Protein AF-A0A0M3JHF4-F1 (afdb_monomer)

InterPro domains:
  IPR003010 Carbon-nitrogen hydrolase [PF00795] (1-58)
  IPR003010 Carbon-nitrogen hydrolase [PS50263] (1-66)
  IPR003694 NAD(+) synthetase [PTHR23090] (1-61)
  IPR036526 C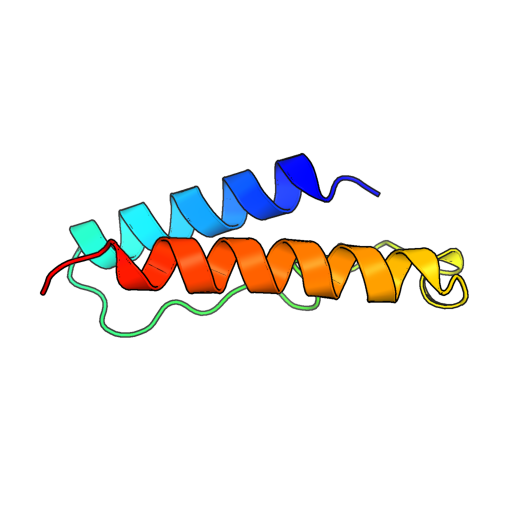arbon-nitrogen hydrolase superfamily [G3DSA:3.60.110.10] (1-66)
  IPR036526 Carbon-ni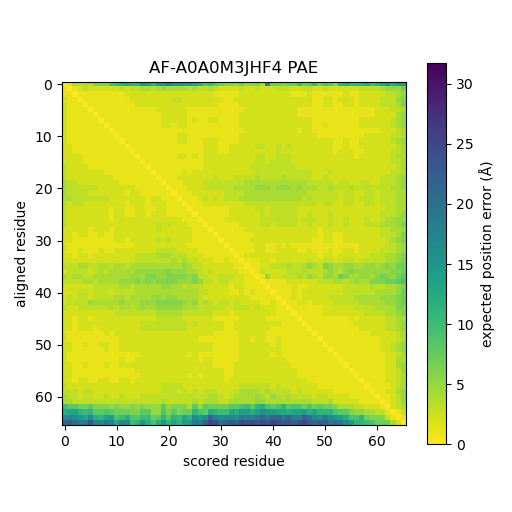trogen hydrolase superfamily [SSF56317] (1-63)

Organism: Anisakis simplex (NCBI:txid6269)

Mean predicted aligned error: 2.81 Å

Foldseek 3Di:
DPQVVLLVVVLVQVVVCVVVVHPDDDDDPPSRLDPPCPPCVVPVVSVVSSVVSVVVVVVSVVPDDD

Solvent-accessible surface area (backbone atoms only — not comparable to full-atom values): 4021 Å² total; per-residue (Å²): 126,57,47,73,59,28,45,53,53,52,53,51,52,51,52,51,38,49,76,73,66,48,91,76,84,86,79,65,74,53,48,54,61,38,71,86,47,65,78,48,72,77,38,69,63,49,56,52,55,35,53,53,51,50,49,53,52,55,62,51,54,74,71,62,79,132

Nearest PDB structures (foldseek):
  6ofb-assembly1_A  TM=1.009E+00  e=9.837E-04  Homo sapiens

Radius of gyration: 12.88 Å; Cα contacts (8 Å, |Δi|>4): 41; chains: 1; bounding box: 35×17×31 Å

Structure (mmCIF, N/CA/C/O backbone):
data_AF-A0A0M3JHF4-F1
#
_entry.id   AF-A0A0M3JHF4-F1
#
loop_
_atom_site.group_PDB
_atom_site.id
_atom_site.type_symbol
_atom_site.label_atom_id
_atom_site.label_alt_id
_atom_site.label_comp_id
_atom_site.label_asym_id
_atom_site.label_entity_id
_atom_site.label_seq_id
_atom_site.pdbx_PDB_ins_code
_atom_site.Cartn_x
_atom_site.Cartn_y
_atom_site.Cartn_z
_atom_site.occupancy
_atom_site.B_iso_or_equiv
_atom_site.auth_seq_id
_atom_site.auth_comp_id
_atom_site.auth_asym_id
_atom_site.auth_atom_id
_atom_site.pdbx_PDB_model_num
ATOM 1 N N . MET A 1 1 ? 5.717 3.720 -10.760 1.00 82.88 1 MET A N 1
ATOM 2 C CA . MET A 1 1 ? 4.681 3.118 -9.885 1.00 82.88 1 MET A CA 1
ATOM 3 C C . MET A 1 1 ? 3.831 4.225 -9.256 1.00 82.88 1 MET A C 1
ATOM 5 O O . MET A 1 1 ? 4.373 5.287 -8.984 1.00 82.88 1 MET A O 1
ATOM 9 N N . ASP A 1 2 ? 2.520 4.026 -9.061 1.00 95.38 2 ASP A N 1
ATOM 10 C CA . ASP A 1 2 ? 1.579 5.049 -8.538 1.00 95.38 2 ASP A CA 1
ATOM 11 C C . ASP A 1 2 ? 1.339 4.897 -7.020 1.00 95.38 2 ASP A C 1
ATOM 13 O O . ASP A 1 2 ? 0.221 4.630 -6.573 1.00 95.38 2 ASP A O 1
ATOM 17 N N . PHE A 1 3 ? 2.387 5.057 -6.205 1.00 97.56 3 PHE A N 1
ATOM 18 C CA . PHE A 1 3 ? 2.292 4.905 -4.744 1.00 97.56 3 PHE A CA 1
ATOM 19 C C . PHE A 1 3 ? 1.301 5.887 -4.106 1.00 97.56 3 PHE A C 1
ATOM 21 O O . PHE A 1 3 ? 0.461 5.491 -3.297 1.00 97.56 3 PHE A O 1
ATOM 28 N N . SER A 1 4 ? 1.329 7.162 -4.504 1.00 97.75 4 SER A N 1
ATOM 29 C CA . SER A 1 4 ? 0.420 8.177 -3.956 1.00 97.75 4 SER A CA 1
ATOM 30 C C . SER A 1 4 ? -1.044 7.913 -4.322 1.00 97.75 4 SER A C 1
ATOM 32 O O . SER A 1 4 ? -1.947 8.167 -3.519 1.00 97.75 4 SER A O 1
ATOM 34 N N . GLY A 1 5 ? -1.316 7.414 -5.531 1.00 98.19 5 GLY A N 1
ATOM 35 C CA . GLY A 1 5 ? -2.658 7.007 -5.927 1.00 98.19 5 GLY A CA 1
ATOM 36 C C . GLY A 1 5 ? -3.115 5.729 -5.235 1.00 98.19 5 GLY A C 1
ATOM 37 O O . GLY A 1 5 ? -4.265 5.680 -4.790 1.00 98.19 5 GLY A O 1
ATOM 38 N N . ASN A 1 6 ? -2.233 4.736 -5.083 1.00 98.38 6 ASN A N 1
ATOM 39 C CA . ASN A 1 6 ? -2.512 3.508 -4.335 1.00 98.38 6 ASN A CA 1
ATOM 40 C C . ASN A 1 6 ? -2.865 3.827 -2.876 1.00 98.38 6 ASN A C 1
ATOM 42 O O . ASN A 1 6 ? -3.942 3.442 -2.419 1.00 98.38 6 ASN A O 1
ATOM 46 N N . LEU A 1 7 ? -2.054 4.642 -2.192 1.00 98.38 7 LEU A N 1
ATOM 47 C CA . LEU A 1 7 ? -2.318 5.111 -0.827 1.00 98.38 7 LEU A CA 1
ATOM 48 C C . LEU A 1 7 ? -3.701 5.7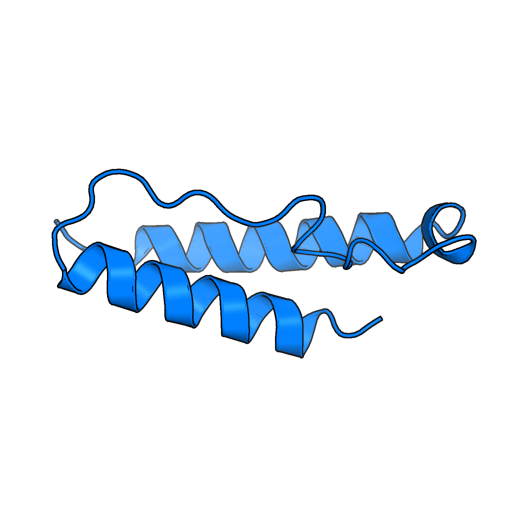68 -0.703 1.00 98.38 7 LEU A C 1
ATOM 50 O O . LEU A 1 7 ? -4.504 5.386 0.150 1.00 98.38 7 LEU A O 1
ATOM 54 N N . ARG A 1 8 ? -4.027 6.709 -1.600 1.00 98.38 8 ARG A N 1
ATOM 55 C CA . ARG A 1 8 ? -5.329 7.397 -1.603 1.00 98.38 8 ARG A CA 1
ATOM 56 C C . ARG A 1 8 ? -6.501 6.432 -1.804 1.00 98.38 8 ARG A C 1
ATOM 58 O O . ARG A 1 8 ? -7.542 6.597 -1.166 1.00 98.38 8 ARG A O 1
ATOM 65 N N . ARG A 1 9 ? -6.364 5.431 -2.681 1.00 98.44 9 ARG A N 1
ATOM 66 C CA . ARG A 1 9 ? -7.393 4.397 -2.900 1.00 98.44 9 ARG A CA 1
ATOM 67 C C . ARG A 1 9 ? -7.577 3.520 -1.659 1.00 98.44 9 ARG A C 1
ATOM 69 O O . ARG A 1 9 ? -8.719 3.301 -1.247 1.00 98.44 9 ARG A O 1
ATOM 76 N N . ILE A 1 10 ? -6.480 3.093 -1.032 1.00 98.19 10 ILE A N 1
ATOM 77 C CA . ILE A 1 10 ? -6.497 2.298 0.203 1.00 98.19 10 ILE A CA 1
ATOM 78 C C . ILE A 1 10 ? -7.186 3.080 1.325 1.00 98.19 10 ILE A C 1
ATOM 80 O O . ILE A 1 10 ? -8.192 2.605 1.856 1.00 98.19 10 ILE A O 1
ATOM 84 N N . GLN A 1 11 ? -6.740 4.308 1.617 1.00 97.12 11 GLN A N 1
ATOM 85 C CA . GLN A 1 11 ? -7.331 5.171 2.648 1.00 97.12 11 GLN A CA 1
ATOM 86 C C . GLN A 1 11 ? -8.827 5.411 2.41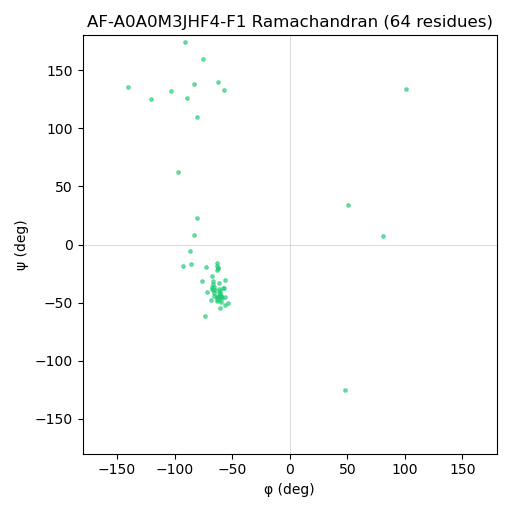6 1.00 97.12 11 GLN A C 1
ATOM 88 O O . GLN A 1 11 ? -9.621 5.272 3.346 1.00 97.12 11 GLN A O 1
ATOM 93 N N . LYS A 1 12 ? -9.237 5.703 1.174 1.00 97.25 12 LYS A N 1
ATOM 94 C CA . LYS A 1 12 ? -10.656 5.879 0.834 1.00 97.25 12 LYS A CA 1
ATOM 95 C C . LYS A 1 12 ? -11.464 4.614 1.123 1.00 97.25 12 LYS A C 1
ATOM 97 O O . LYS A 1 12 ? -12.541 4.697 1.705 1.00 97.25 12 LYS A O 1
ATOM 102 N N . SER A 1 13 ? -10.960 3.443 0.733 1.00 97.75 13 SER A N 1
ATOM 103 C CA . SER A 1 13 ? -11.666 2.180 0.977 1.00 97.75 13 SER A CA 1
ATOM 104 C C . SER A 1 13 ? -11.747 1.822 2.467 1.00 97.75 13 SER A C 1
ATOM 106 O O . SER A 1 13 ? -12.787 1.346 2.912 1.00 97.75 13 SER A O 1
ATOM 108 N N . LEU A 1 14 ? -10.703 2.118 3.252 1.00 96.19 14 LEU A N 1
ATOM 109 C CA . LEU A 1 14 ? -10.700 1.961 4.710 1.00 96.19 14 LEU A CA 1
ATOM 110 C C . LEU A 1 14 ? -11.735 2.873 5.376 1.00 96.19 14 LEU A C 1
ATOM 112 O O . LEU A 1 14 ? -12.497 2.414 6.220 1.00 96.19 14 LEU A O 1
ATOM 116 N N . GLN A 1 15 ? -11.799 4.145 4.968 1.00 94.88 15 GLN A N 1
ATOM 117 C CA . GLN A 1 15 ? -12.785 5.104 5.475 1.00 94.88 15 GLN A CA 1
ATOM 118 C C . GLN A 1 15 ? -14.221 4.656 5.187 1.00 94.88 15 GLN A C 1
ATOM 120 O O . GLN A 1 15 ? -15.067 4.723 6.074 1.00 94.88 15 GLN A O 1
ATOM 125 N N . LEU A 1 16 ? -14.492 4.177 3.967 1.00 96.25 16 LEU A N 1
ATOM 126 C CA . LEU A 1 16 ? -15.807 3.646 3.599 1.00 96.25 16 LEU A CA 1
ATOM 127 C C . LEU A 1 16 ? -16.159 2.409 4.433 1.00 96.25 16 LEU A C 1
ATOM 129 O O . LEU A 1 16 ? -17.226 2.376 5.034 1.00 96.25 16 LEU A O 1
ATOM 133 N N . ALA A 1 17 ? -15.244 1.440 4.542 1.00 96.19 17 ALA A N 1
ATOM 134 C CA . ALA A 1 17 ? -15.466 0.231 5.332 1.00 96.19 17 ALA A CA 1
ATOM 135 C C . ALA A 1 17 ? -15.730 0.550 6.813 1.00 96.19 17 ALA A C 1
ATOM 137 O O . ALA A 1 17 ? -16.663 0.010 7.403 1.00 96.19 17 ALA A O 1
ATOM 138 N N . HIS A 1 18 ? -14.952 1.462 7.402 1.00 93.62 18 HIS A N 1
ATOM 139 C CA . HIS A 1 18 ? -15.145 1.896 8.784 1.00 93.62 18 HIS A CA 1
ATOM 140 C C . HIS A 1 18 ? -16.494 2.599 8.985 1.00 93.62 18 HIS A C 1
ATOM 142 O O . HIS A 1 18 ? -17.226 2.254 9.912 1.00 93.62 18 HIS A O 1
ATOM 148 N N . ARG A 1 19 ? -16.857 3.538 8.096 1.00 94.75 19 ARG A N 1
ATOM 149 C CA . ARG A 1 19 ? -18.161 4.225 8.120 1.00 94.75 19 ARG A CA 1
ATOM 150 C C . ARG A 1 19 ? -19.324 3.234 8.052 1.00 94.75 19 ARG A C 1
ATOM 152 O O . ARG A 1 19 ? -20.329 3.427 8.726 1.00 94.75 19 ARG A O 1
ATOM 159 N N . ASP A 1 20 ? -19.167 2.173 7.269 1.00 96.50 20 ASP A N 1
ATOM 160 C CA . ASP A 1 20 ? -20.180 1.136 7.087 1.00 96.50 20 ASP A CA 1
ATOM 161 C C . ASP A 1 20 ? -20.145 0.079 8.223 1.00 96.50 20 ASP A C 1
ATOM 163 O O . ASP A 1 20 ? -20.842 -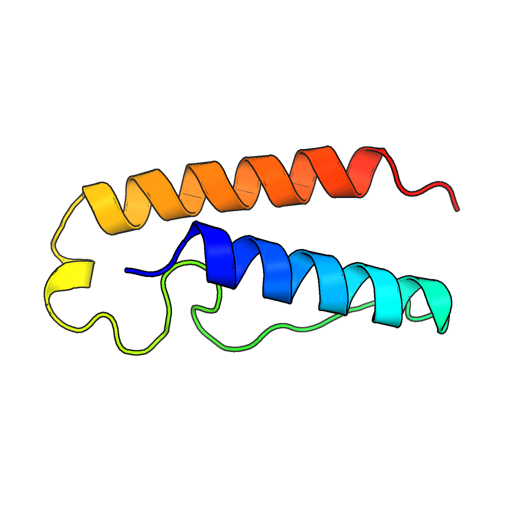0.932 8.173 1.00 96.50 20 ASP A O 1
ATOM 167 N N . GLY A 1 21 ? -19.350 0.308 9.279 1.00 95.88 21 GLY A N 1
ATOM 168 C CA . GLY A 1 21 ? -19.292 -0.519 10.486 1.00 95.88 21 GLY A CA 1
ATOM 169 C C . GLY A 1 21 ? -18.438 -1.784 10.367 1.00 95.88 21 GLY A C 1
ATOM 170 O O . GLY A 1 21 ? -18.428 -2.600 11.297 1.00 95.88 21 GLY A O 1
ATOM 171 N N . ALA A 1 22 ? -17.700 -1.964 9.267 1.00 96.50 22 ALA A N 1
ATOM 172 C CA . ALA A 1 22 ? -16.854 -3.132 9.061 1.00 96.50 22 ALA A CA 1
ATOM 173 C C . ALA A 1 22 ? -15.753 -3.220 10.130 1.00 96.50 22 ALA A C 1
ATOM 175 O O . ALA A 1 22 ? -15.134 -2.227 10.513 1.00 96.50 22 ALA A O 1
ATOM 176 N N . ARG A 1 23 ? -15.488 -4.440 10.605 1.00 94.25 23 ARG A N 1
ATOM 177 C CA . ARG A 1 23 ? -14.389 -4.731 11.544 1.00 94.25 23 ARG A CA 1
ATOM 178 C C . ARG A 1 23 ? -13.098 -5.147 10.845 1.00 94.25 23 ARG A C 1
ATOM 180 O O . ARG A 1 23 ? -12.036 -5.092 11.451 1.00 94.25 23 ARG A O 1
ATOM 187 N N . VAL A 1 24 ? -13.196 -5.557 9.583 1.00 95.56 24 VAL A N 1
ATOM 188 C CA . VAL A 1 24 ? -12.075 -5.996 8.751 1.00 95.56 24 VAL A CA 1
ATOM 189 C C . VAL A 1 24 ? -12.284 -5.457 7.341 1.00 95.56 24 VAL A C 1
ATOM 191 O O . VAL A 1 24 ? -13.381 -5.553 6.794 1.00 95.56 24 VAL A O 1
ATOM 194 N N . ARG A 1 25 ? -11.218 -4.917 6.748 1.00 96.69 25 ARG A N 1
ATOM 195 C CA . ARG A 1 25 ? -11.139 -4.568 5.327 1.00 96.69 25 ARG A CA 1
ATOM 196 C C . ARG A 1 25 ? -9.990 -5.363 4.727 1.00 96.69 25 ARG A C 1
ATOM 198 O O . ARG A 1 25 ? -8.865 -5.263 5.206 1.00 96.69 25 ARG A O 1
ATOM 205 N N . VAL A 1 26 ? -10.275 -6.118 3.674 1.00 97.75 26 VAL A N 1
ATOM 206 C CA . VAL A 1 26 ? -9.269 -6.874 2.920 1.00 97.75 26 VAL A CA 1
ATOM 207 C C . VAL A 1 26 ? -8.971 -6.123 1.625 1.00 97.75 26 VAL A C 1
ATOM 209 O O . VAL A 1 26 ? -9.892 -5.647 0.960 1.00 97.75 26 VAL A O 1
ATOM 212 N N . GLY A 1 27 ? -7.686 -5.948 1.326 1.00 96.94 27 GLY A N 1
ATOM 213 C CA . GLY A 1 27 ? -7.198 -5.296 0.113 1.00 96.94 27 GLY A CA 1
ATOM 214 C C . GLY A 1 27 ? -6.957 -6.271 -1.035 1.00 96.94 27 GLY A C 1
ATOM 215 O O . GLY A 1 27 ? -7.055 -7.485 -0.860 1.00 96.94 27 GLY A O 1
ATOM 216 N N . ALA A 1 28 ? -6.624 -5.734 -2.207 1.00 97.62 28 ALA A N 1
ATOM 217 C CA . ALA A 1 28 ? -6.146 -6.557 -3.315 1.00 97.62 28 ALA A CA 1
ATOM 218 C C . ALA A 1 28 ? -4.695 -7.008 -3.070 1.00 97.62 28 ALA A C 1
ATOM 220 O O . ALA A 1 28 ? -3.958 -6.394 -2.295 1.00 97.62 28 ALA A O 1
ATOM 221 N N . GLU A 1 29 ? -4.276 -8.071 -3.753 1.00 98.00 29 GLU A N 1
ATOM 222 C CA . GLU A 1 29 ? -2.885 -8.517 -3.729 1.00 98.00 29 GLU A CA 1
ATOM 223 C C . GLU A 1 29 ? -1.945 -7.394 -4.192 1.00 98.00 29 GLU A C 1
ATOM 225 O O . GLU A 1 29 ? -2.201 -6.734 -5.202 1.00 98.00 29 GLU A O 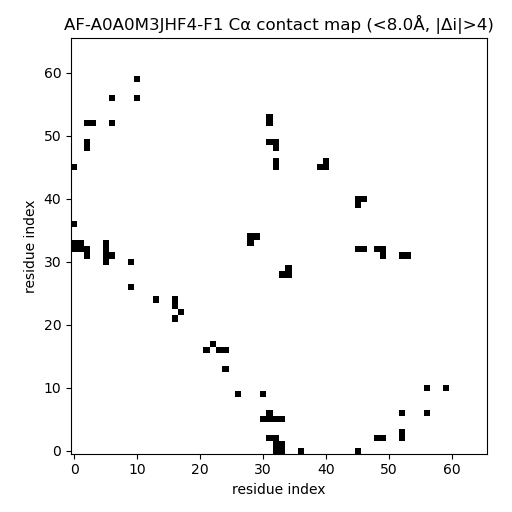1
ATOM 230 N N . LEU A 1 30 ? -0.861 -7.17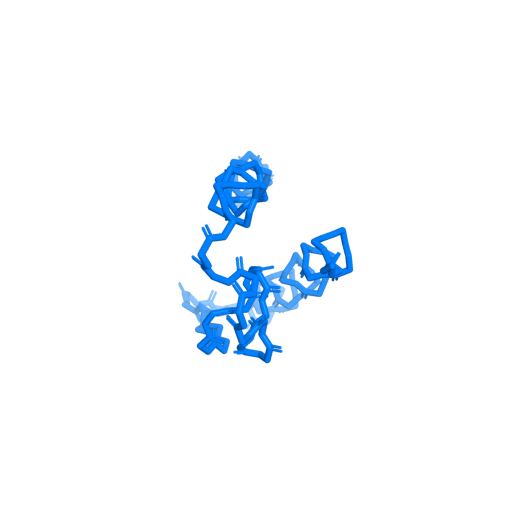8 -3.436 1.00 97.31 30 LEU A N 1
ATOM 231 C CA . LEU A 1 30 ? 0.162 -6.168 -3.725 1.00 97.31 30 LEU A CA 1
ATOM 232 C C . LEU A 1 30 ? -0.417 -4.766 -3.989 1.00 97.31 30 LEU A C 1
ATOM 234 O O . LEU A 1 30 ? 0.128 -4.009 -4.783 1.00 97.31 30 LEU A O 1
ATOM 238 N N . GLU A 1 31 ? -1.511 -4.381 -3.326 1.00 98.19 31 GLU A N 1
ATOM 239 C CA . GLU A 1 31 ? -2.200 -3.109 -3.600 1.00 98.19 31 GLU A CA 1
ATOM 240 C C . GLU A 1 31 ? -1.375 -1.841 -3.312 1.00 98.19 31 GLU A C 1
ATOM 242 O O . GLU A 1 31 ? -1.716 -0.774 -3.820 1.00 98.19 31 GLU A O 1
ATOM 247 N N . ILE A 1 32 ? -0.306 -1.939 -2.510 1.00 98.25 32 ILE A N 1
ATOM 248 C CA . ILE A 1 32 ? 0.594 -0.818 -2.202 1.00 98.25 32 ILE A CA 1
ATOM 249 C C . ILE A 1 32 ? 1.498 -0.481 -3.402 1.00 98.25 32 ILE A C 1
ATOM 251 O O . ILE A 1 32 ? 1.387 0.638 -3.910 1.00 98.25 32 ILE A O 1
ATOM 255 N N . PRO A 1 33 ? 2.361 -1.394 -3.896 1.00 97.31 33 PRO A N 1
ATOM 256 C CA . PRO A 1 33 ? 3.158 -1.132 -5.098 1.00 97.31 33 PRO A CA 1
ATOM 257 C C . PRO A 1 33 ? 2.329 -1.248 -6.387 1.00 97.31 33 PRO A C 1
ATOM 259 O O . PRO A 1 33 ? 2.538 -0.495 -7.337 1.00 97.31 33 PRO A O 1
ATOM 262 N N . GLY A 1 34 ? 1.324 -2.124 -6.389 1.00 96.69 34 GLY A N 1
ATOM 263 C CA . GLY A 1 34 ? 0.569 -2.569 -7.554 1.00 96.69 34 GLY A CA 1
ATOM 264 C C . GLY A 1 34 ? 1.045 -3.944 -8.032 1.00 96.69 34 GLY A C 1
ATOM 265 O O . GLY A 1 34 ? 2.237 -4.182 -8.187 1.00 96.69 34 GLY A O 1
ATOM 266 N N . TYR A 1 35 ? 0.107 -4.851 -8.317 1.00 95.50 35 TYR A N 1
ATOM 267 C CA . TYR A 1 35 ? 0.422 -6.203 -8.804 1.00 95.50 35 TYR A CA 1
ATOM 268 C C . TYR A 1 35 ? 1.245 -6.198 -10.107 1.00 95.50 35 TYR A C 1
ATOM 270 O O . TYR A 1 35 ? 2.151 -7.001 -10.297 1.00 95.50 35 TYR A O 1
ATOM 278 N N . GLY A 1 36 ? 0.954 -5.255 -11.006 1.00 94.00 36 GLY A N 1
ATOM 279 C CA . GLY A 1 36 ? 1.568 -5.157 -12.331 1.00 94.00 36 GLY A CA 1
ATOM 280 C C . GLY A 1 36 ? 2.954 -4.508 -12.376 1.00 94.00 36 GLY A C 1
ATOM 281 O O . GLY A 1 36 ? 3.305 -3.979 -13.426 1.00 94.00 36 GLY A O 1
ATOM 282 N N . CYS A 1 37 ? 3.722 -4.491 -11.281 1.00 91.56 37 CYS A N 1
ATOM 283 C CA . CYS A 1 37 ? 5.046 -3.856 -11.267 1.00 91.56 37 CYS A CA 1
ATOM 284 C C . CYS A 1 37 ? 6.125 -4.631 -12.042 1.00 91.56 37 CYS A C 1
ATOM 286 O O . CYS A 1 37 ? 7.105 -4.014 -12.444 1.00 91.56 37 CYS A O 1
ATOM 288 N N . GLN A 1 38 ? 5.939 -5.930 -12.313 1.00 93.88 38 GLN A N 1
ATOM 289 C CA . GLN A 1 38 ? 6.871 -6.747 -13.113 1.00 93.88 38 GLN A CA 1
ATOM 290 C C . GLN A 1 38 ? 8.334 -6.564 -12.657 1.00 93.88 38 GLN A C 1
ATOM 292 O O . GLN A 1 38 ? 8.620 -6.720 -11.471 1.00 93.88 38 GLN A O 1
ATOM 297 N N . ASP A 1 39 ? 9.245 -6.199 -13.561 1.00 95.50 39 ASP A N 1
ATOM 298 C CA . ASP A 1 39 ? 10.678 -6.073 -13.279 1.00 95.50 39 ASP A CA 1
ATOM 299 C C . ASP A 1 39 ? 10.998 -5.006 -12.221 1.00 95.50 39 ASP A C 1
ATOM 301 O O . ASP A 1 39 ? 12.032 -5.099 -11.560 1.00 95.50 39 ASP A O 1
ATOM 305 N N . HIS A 1 40 ? 10.090 -4.054 -11.967 1.00 93.62 40 HIS A N 1
ATOM 306 C CA . HIS A 1 40 ? 10.263 -3.086 -10.883 1.00 93.62 40 HIS A CA 1
ATOM 307 C C . HIS A 1 40 ? 10.318 -3.758 -9.504 1.00 93.62 40 HI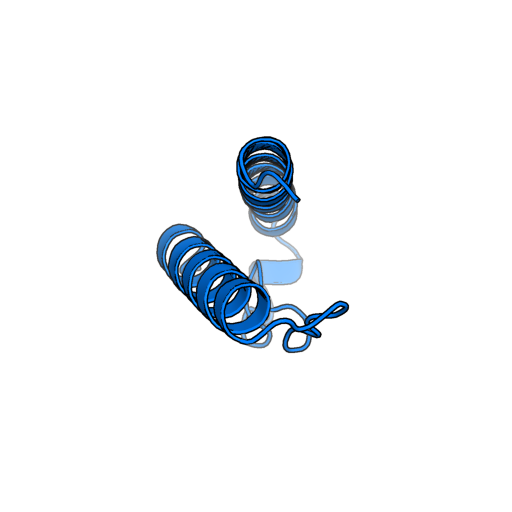S A C 1
ATOM 309 O O . HIS A 1 40 ? 10.874 -3.184 -8.574 1.00 93.62 40 HIS A O 1
ATOM 315 N N . PHE A 1 41 ? 9.826 -4.991 -9.333 1.00 93.69 41 PHE A N 1
ATOM 316 C CA . PHE A 1 41 ? 10.017 -5.729 -8.076 1.00 93.69 41 PHE A CA 1
ATOM 317 C C . PHE A 1 41 ? 11.491 -6.044 -7.765 1.00 93.69 41 PHE A C 1
ATOM 319 O O . PHE A 1 41 ? 11.807 -6.367 -6.623 1.00 93.69 41 PHE A O 1
ATOM 326 N N . HIS A 1 42 ? 12.396 -5.933 -8.742 1.00 95.19 42 HIS A N 1
ATOM 327 C CA . HIS A 1 42 ? 13.840 -6.056 -8.531 1.00 95.19 42 HIS A CA 1
ATOM 328 C C . HIS A 1 42 ? 14.515 -4.732 -8.137 1.00 95.19 42 HIS A C 1
ATOM 330 O O . HIS A 1 42 ? 15.703 -4.720 -7.815 1.00 95.19 42 HIS A O 1
ATOM 336 N N . GLU A 1 43 ? 13.777 -3.622 -8.144 1.00 96.44 43 GLU A N 1
ATOM 337 C CA . GLU A 1 43 ? 14.256 -2.313 -7.714 1.00 96.44 43 GLU A CA 1
ATOM 338 C C . GLU A 1 43 ? 14.014 -2.144 -6.210 1.00 96.44 43 GLU A C 1
ATOM 340 O O . GLU A 1 43 ? 12.883 -2.264 -5.734 1.00 96.44 43 GLU A O 1
ATOM 345 N N . MET A 1 44 ? 15.065 -1.808 -5.455 1.00 96.12 44 MET A N 1
ATOM 346 C CA . MET A 1 44 ? 14.949 -1.530 -4.014 1.00 96.12 44 MET A CA 1
ATOM 347 C C . MET A 1 44 ? 13.938 -0.416 -3.706 1.00 96.12 44 MET A C 1
ATOM 349 O O . MET A 1 44 ? 13.279 -0.453 -2.667 1.00 96.12 44 MET A O 1
ATOM 353 N N . ASP A 1 45 ? 13.779 0.545 -4.617 1.00 96.44 45 ASP A N 1
ATOM 354 C CA . ASP A 1 45 ? 12.841 1.660 -4.474 1.00 96.44 45 ASP A CA 1
ATOM 355 C C . ASP A 1 45 ? 11.386 1.177 -4.363 1.00 96.44 45 ASP A C 1
ATOM 357 O O . ASP A 1 45 ? 10.596 1.761 -3.621 1.00 96.44 45 ASP A O 1
ATOM 361 N N . THR A 1 46 ? 11.024 0.073 -5.031 1.00 97.06 46 THR A N 1
ATOM 362 C CA . THR A 1 46 ? 9.679 -0.517 -4.937 1.00 97.06 46 THR A CA 1
ATOM 363 C C . THR A 1 46 ? 9.361 -0.955 -3.516 1.00 97.06 46 THR A C 1
ATOM 365 O O . THR A 1 46 ? 8.270 -0.684 -3.006 1.00 97.06 46 THR A O 1
ATOM 368 N N . GLU A 1 47 ? 10.310 -1.621 -2.863 1.00 97.25 47 GLU A N 1
ATOM 369 C CA . GLU A 1 47 ? 10.167 -2.031 -1.472 1.00 97.25 47 GLU A CA 1
ATOM 370 C C . GLU A 1 47 ? 10.176 -0.809 -0.547 1.00 97.25 47 GLU A C 1
ATOM 372 O O . GLU A 1 47 ? 9.283 -0.663 0.289 1.00 97.25 47 GLU A O 1
ATOM 377 N N . HIS A 1 48 ? 11.138 0.098 -0.730 1.00 98.25 48 HIS A N 1
ATOM 378 C CA . HIS A 1 48 ? 11.293 1.279 0.114 1.00 98.25 48 HIS A CA 1
ATOM 379 C C . HIS A 1 48 ? 10.022 2.138 0.148 1.00 98.25 48 HIS A C 1
ATOM 381 O O . HIS A 1 48 ? 9.464 2.387 1.218 1.00 98.25 48 HIS A O 1
ATOM 387 N N . HIS A 1 49 ? 9.489 2.499 -1.019 1.00 98.06 49 HIS A N 1
ATOM 388 C CA . HIS A 1 49 ? 8.257 3.281 -1.110 1.00 98.06 49 HIS A CA 1
ATOM 389 C C . HIS A 1 49 ? 7.022 2.506 -0.632 1.00 98.06 49 HIS A C 1
ATOM 391 O O . HIS A 1 49 ? 6.067 3.107 -0.131 1.00 98.06 49 HIS A O 1
ATOM 397 N N . SER A 1 50 ? 7.029 1.171 -0.717 1.00 98.38 50 SER A N 1
ATOM 398 C CA . SER A 1 50 ? 5.961 0.361 -0.123 1.00 98.38 50 SER A CA 1
ATOM 399 C C . SER A 1 50 ? 5.932 0.490 1.404 1.00 98.38 50 SER A C 1
ATOM 401 O O . SER A 1 50 ? 4.850 0.603 1.988 1.00 98.38 50 SER A O 1
ATOM 403 N N . TRP A 1 51 ? 7.100 0.536 2.053 1.00 98.50 51 TRP A N 1
ATOM 404 C CA . TRP A 1 51 ? 7.212 0.754 3.499 1.00 98.50 51 TRP A CA 1
ATOM 405 C C . TRP A 1 51 ? 6.788 2.164 3.926 1.00 98.50 51 TRP A C 1
ATOM 407 O O . TRP A 1 51 ? 6.113 2.319 4.949 1.00 98.50 51 TRP A O 1
ATOM 417 N N . GLU A 1 52 ? 7.115 3.190 3.140 1.00 98.50 52 GLU A N 1
ATOM 418 C CA . GLU A 1 52 ? 6.641 4.560 3.384 1.00 98.50 52 GLU A CA 1
ATOM 419 C C . GLU A 1 52 ? 5.108 4.639 3.323 1.00 98.50 52 GLU A C 1
ATOM 421 O O . GLU A 1 52 ? 4.467 5.146 4.245 1.00 98.50 52 GLU A O 1
ATOM 426 N N . VAL A 1 53 ? 4.495 4.051 2.289 1.00 98.50 53 VAL A N 1
ATOM 427 C CA . VAL A 1 53 ? 3.029 3.987 2.166 1.00 98.50 53 VAL A CA 1
ATOM 428 C C . VAL A 1 53 ? 2.397 3.215 3.325 1.00 98.50 53 VAL A C 1
ATOM 430 O O . VAL A 1 53 ? 1.375 3.650 3.861 1.00 98.50 53 VAL A O 1
ATOM 433 N N . LEU A 1 54 ? 2.989 2.094 3.747 1.00 98.44 54 LEU A N 1
ATOM 434 C CA . LEU A 1 54 ? 2.500 1.345 4.906 1.00 98.44 54 LEU A CA 1
ATOM 435 C C . LEU A 1 54 ? 2.538 2.196 6.183 1.00 98.44 54 LEU A C 1
ATOM 437 O O . LEU A 1 54 ? 1.580 2.184 6.958 1.00 98.44 54 LEU A O 1
ATOM 441 N N . THR A 1 55 ? 3.609 2.964 6.380 1.00 98.31 55 THR A N 1
ATOM 442 C CA . THR A 1 55 ? 3.751 3.884 7.517 1.00 98.31 55 THR A CA 1
ATOM 443 C C . THR A 1 55 ? 2.622 4.917 7.527 1.00 98.31 55 THR A C 1
ATOM 445 O O . THR A 1 55 ? 1.953 5.088 8.545 1.00 98.31 55 THR A O 1
ATOM 448 N N . GLU A 1 56 ? 2.316 5.530 6.382 1.00 97.81 56 GLU A N 1
ATOM 449 C CA . GLU A 1 56 ? 1.205 6.485 6.249 1.00 97.81 56 GLU A CA 1
ATOM 450 C C . GLU A 1 56 ? -0.169 5.860 6.546 1.00 97.81 56 GLU A C 1
ATOM 452 O O . GLU A 1 56 ? -1.033 6.488 7.174 1.00 97.81 56 GLU A O 1
ATOM 457 N N . ILE A 1 57 ? -0.391 4.605 6.136 1.00 97.31 57 ILE A N 1
ATOM 458 C CA . ILE A 1 57 ? -1.618 3.860 6.460 1.00 97.31 57 ILE A CA 1
ATOM 459 C C . ILE A 1 57 ? -1.732 3.648 7.978 1.00 97.31 57 ILE A C 1
ATOM 461 O O . ILE A 1 57 ? -2.801 3.897 8.544 1.00 97.31 57 ILE A O 1
ATOM 465 N N . LEU A 1 58 ? -0.645 3.247 8.646 1.00 96.69 58 LEU A N 1
ATOM 466 C CA . LEU A 1 58 ? -0.604 3.028 10.098 1.00 96.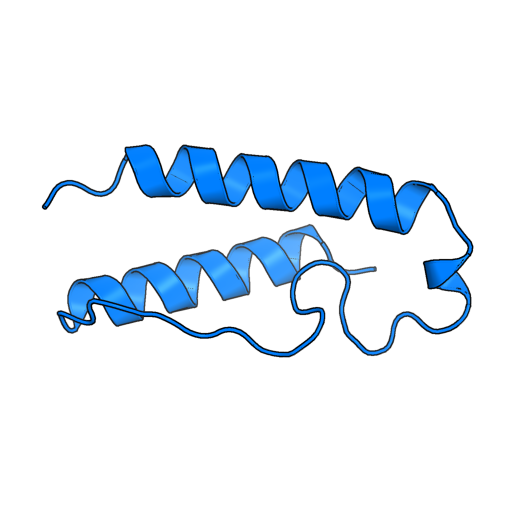69 58 LEU A CA 1
ATOM 467 C C . LEU A 1 58 ? -0.801 4.326 10.894 1.00 96.69 58 LEU A C 1
ATOM 469 O O . LEU A 1 58 ? -1.541 4.353 11.878 1.00 96.69 58 LEU A O 1
ATOM 473 N N . GLU A 1 59 ? -0.187 5.431 10.474 1.00 96.12 59 GLU A N 1
ATOM 474 C CA . GLU A 1 59 ? -0.403 6.731 11.120 1.00 96.12 59 GLU A CA 1
ATOM 475 C C . GLU A 1 59 ? -1.836 7.236 10.919 1.00 96.12 59 GLU A C 1
ATOM 477 O O . GLU A 1 59 ? -2.433 7.846 11.813 1.00 96.12 59 GLU A O 1
ATOM 482 N N . SER A 1 60 ? -2.433 6.944 9.763 1.00 92.81 60 SER A N 1
ATOM 483 C CA . SER A 1 60 ? -3.839 7.254 9.499 1.00 92.81 60 SER A CA 1
ATOM 484 C C . SER A 1 60 ? -4.782 6.433 10.382 1.00 92.81 60 SER A C 1
ATOM 486 O O . SER A 1 60 ? -5.765 6.981 10.884 1.00 92.81 60 SER A O 1
ATOM 488 N N . SER A 1 61 ? -4.489 5.150 10.626 1.00 90.94 61 SER A N 1
ATOM 489 C CA . SER A 1 61 ? -5.360 4.284 11.432 1.00 90.94 61 SER A CA 1
ATOM 490 C C . SER A 1 61 ? -5.427 4.708 12.899 1.00 90.94 61 SER A C 1
ATOM 492 O O . SER A 1 61 ? -6.481 4.586 13.514 1.00 90.94 61 SER A O 1
ATOM 494 N N . LYS A 1 62 ? -4.351 5.280 13.455 1.00 91.38 62 LYS A N 1
ATOM 495 C CA . LYS A 1 62 ? -4.332 5.816 14.833 1.00 91.38 62 LYS A CA 1
ATOM 496 C C . LYS A 1 62 ? -5.309 6.979 15.052 1.00 91.38 62 LYS A C 1
ATOM 498 O O . LYS A 1 62 ? -5.673 7.268 16.189 1.00 91.38 62 LYS A O 1
ATOM 503 N N . LYS A 1 63 ? -5.716 7.672 13.983 1.00 85.56 63 LYS A N 1
ATOM 504 C CA . LYS A 1 63 ? -6.620 8.836 14.041 1.00 85.56 63 LYS A CA 1
ATOM 505 C C . LYS A 1 63 ? -8.098 8.440 14.044 1.00 85.56 63 LYS A C 1
ATOM 507 O O . LYS A 1 63 ? -8.943 9.266 14.386 1.00 85.56 63 LYS A O 1
ATOM 512 N N . VAL A 1 64 ? -8.415 7.204 13.661 1.00 77.69 64 VAL A N 1
ATOM 513 C CA . VAL A 1 64 ? -9.785 6.687 13.629 1.00 77.69 64 VAL A CA 1
ATOM 514 C C . VAL A 1 64 ? -10.175 6.278 15.051 1.00 77.69 64 VAL A C 1
ATOM 516 O O . VAL A 1 64 ? -9.621 5.332 15.605 1.00 77.69 64 VAL A O 1
ATOM 519 N N . LYS A 1 65 ? -11.091 7.030 15.671 1.00 66.12 65 LYS A N 1
ATOM 520 C CA . LYS A 1 65 ? -11.638 6.709 16.998 1.00 66.12 65 LYS A CA 1
ATOM 521 C C . LYS A 1 65 ? -12.779 5.699 16.846 1.00 66.12 65 LYS A C 1
ATOM 523 O O . LYS A 1 65 ? -13.577 5.838 15.923 1.00 66.12 65 LYS A O 1
ATOM 528 N N . ASN A 1 66 ? -12.823 4.712 17.742 1.00 59.91 66 ASN A N 1
ATOM 529 C CA . ASN A 1 66 ? -13.958 3.791 17.882 1.00 59.91 66 ASN A CA 1
ATOM 530 C C . ASN A 1 66 ? -15.206 4.506 18.401 1.00 59.91 66 ASN A C 1
ATOM 532 O O . ASN A 1 66 ? -15.036 5.461 19.197 1.00 59.91 66 ASN A O 1
#

Sequence (66 aa):
MDFSGNLRRIQKSLQLAHRDGARVRVGAELEIPGYGCQDHFHEMDTEHHSWEVLTEILESSKKVKN

pLDDT: mean 94.8, std 6.68, range [59.91, 98.5]

Secondary structure (DSSP, 8-state):
--HHHHHHHHHHHHHHHHHTT-S-----TTTTT-GGGGGGGGSHHHHHHHHHHHHHHHHHHTT---